Protein AF-A0A7X7BXK3-F1 (afdb_monomer)

Radius of gyration: 14.83 Å; Cα contacts (8 Å, |Δi|>4): 32; chains: 1; bounding box: 31×39×31 Å

Structure (mmCIF, N/CA/C/O backbone):
data_AF-A0A7X7BXK3-F1
#
_entry.id   AF-A0A7X7BXK3-F1
#
loop_
_atom_site.group_PDB
_atom_site.id
_atom_site.type_symbol
_atom_site.label_atom_id
_atom_site.label_alt_id
_atom_site.label_comp_id
_atom_site.label_asym_id
_atom_site.label_entity_id
_atom_site.label_seq_id
_atom_site.pdbx_PDB_ins_code
_atom_site.Cartn_x
_atom_site.Cartn_y
_atom_site.Cartn_z
_atom_site.occupancy
_atom_site.B_iso_or_equiv
_atom_site.auth_seq_id
_atom_site.auth_comp_id
_atom_site.auth_asym_id
_atom_site.auth_atom_id
_atom_site.pdbx_PDB_model_num
ATOM 1 N N . GLU A 1 1 ? 22.335 3.647 -6.728 1.00 61.19 1 GLU A N 1
ATOM 2 C CA . GLU A 1 1 ? 21.420 4.661 -6.151 1.00 61.19 1 GLU A CA 1
ATOM 3 C C . GLU A 1 1 ? 20.007 4.640 -6.751 1.00 61.19 1 GLU A C 1
ATOM 5 O O . GLU A 1 1 ? 19.069 4.942 -6.030 1.00 61.19 1 GLU A O 1
ATOM 10 N N . VAL A 1 2 ? 19.813 4.147 -7.983 1.00 63.28 2 VAL A N 1
ATOM 11 C CA . VAL A 1 2 ? 18.494 4.039 -8.655 1.00 63.28 2 VAL A CA 1
ATOM 12 C C . VAL A 1 2 ? 17.461 3.166 -7.913 1.00 63.28 2 VAL A C 1
ATOM 14 O O . VAL A 1 2 ? 16.275 3.486 -7.901 1.00 63.28 2 VAL A O 1
ATOM 17 N N . GLN A 1 3 ? 17.882 2.083 -7.243 1.00 64.38 3 GLN A N 1
ATOM 18 C CA . GLN A 1 3 ? 16.944 1.195 -6.532 1.00 64.38 3 GLN A CA 1
ATOM 19 C C . GLN A 1 3 ? 16.190 1.897 -5.387 1.00 64.38 3 GLN A C 1
ATOM 21 O O . GLN A 1 3 ? 15.012 1.622 -5.175 1.00 64.38 3 GLN A O 1
ATOM 26 N N . ASN A 1 4 ? 16.827 2.837 -4.681 1.00 80.00 4 ASN A N 1
ATOM 27 C CA . ASN A 1 4 ? 16.202 3.523 -3.544 1.00 80.00 4 ASN A CA 1
ATOM 28 C C . ASN A 1 4 ? 15.059 4.448 -3.985 1.00 80.00 4 ASN A C 1
ATOM 30 O O . ASN A 1 4 ? 14.061 4.583 -3.276 1.00 80.00 4 ASN A O 1
ATOM 34 N N . GLU A 1 5 ? 15.189 5.065 -5.159 1.00 80.75 5 GLU A N 1
ATOM 35 C CA . GLU A 1 5 ? 14.167 5.945 -5.730 1.00 80.75 5 GLU A CA 1
ATOM 36 C C . GLU A 1 5 ? 12.963 5.148 -6.237 1.00 80.75 5 GLU A C 1
ATOM 38 O O . GLU A 1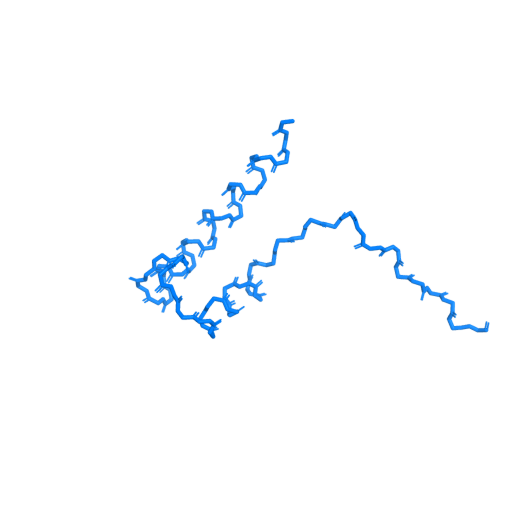 5 ? 11.825 5.519 -5.955 1.00 80.75 5 GLU A O 1
ATOM 43 N N . LEU A 1 6 ? 13.201 4.003 -6.888 1.00 82.75 6 LEU A N 1
ATOM 44 C CA . LEU A 1 6 ? 12.135 3.095 -7.325 1.00 82.75 6 LEU A CA 1
ATOM 45 C C . LEU A 1 6 ? 11.316 2.568 -6.140 1.00 82.75 6 LEU A C 1
ATOM 47 O O . LEU A 1 6 ? 10.087 2.562 -6.184 1.00 82.75 6 LEU A O 1
ATOM 51 N N . ILE A 1 7 ? 11.988 2.178 -5.054 1.00 85.31 7 ILE A N 1
ATOM 52 C CA . ILE A 1 7 ? 11.320 1.711 -3.832 1.00 85.31 7 ILE A CA 1
ATOM 53 C C . ILE A 1 7 ? 10.502 2.842 -3.195 1.00 85.31 7 ILE A C 1
ATOM 55 O O . ILE A 1 7 ? 9.365 2.621 -2.776 1.00 85.31 7 ILE A O 1
ATOM 59 N N . ARG A 1 8 ? 11.045 4.066 -3.141 1.00 88.94 8 ARG A N 1
ATOM 60 C CA . ARG A 1 8 ? 10.317 5.239 -2.633 1.00 88.94 8 ARG A CA 1
ATOM 61 C C . ARG A 1 8 ? 9.065 5.540 -3.450 1.00 88.94 8 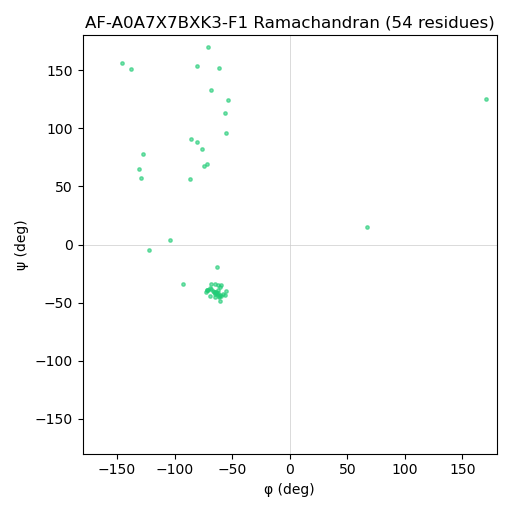ARG A C 1
ATOM 63 O O . ARG A 1 8 ? 7.998 5.659 -2.858 1.00 88.94 8 ARG A O 1
ATOM 70 N N . ALA A 1 9 ? 9.179 5.584 -4.775 1.00 88.94 9 ALA A N 1
ATOM 71 C CA . ALA A 1 9 ? 8.046 5.837 -5.660 1.00 88.94 9 ALA A CA 1
ATOM 72 C C . ALA A 1 9 ? 6.926 4.802 -5.460 1.00 88.94 9 ALA A C 1
ATOM 74 O O . ALA A 1 9 ? 5.755 5.156 -5.356 1.00 88.94 9 ALA A O 1
ATOM 75 N N . ILE A 1 10 ? 7.273 3.519 -5.329 1.00 89.31 10 ILE A N 1
ATOM 76 C CA . ILE A 1 10 ? 6.284 2.456 -5.105 1.00 89.31 10 ILE A CA 1
ATOM 77 C C . ILE A 1 10 ? 5.614 2.591 -3.734 1.00 89.31 10 ILE A C 1
ATOM 79 O O . ILE A 1 10 ? 4.397 2.427 -3.628 1.00 89.31 10 ILE A O 1
ATOM 83 N N . ASN A 1 11 ? 6.377 2.936 -2.695 1.00 91.69 11 ASN A N 1
ATOM 84 C CA . ASN A 1 11 ? 5.816 3.189 -1.371 1.00 91.69 11 ASN A CA 1
ATOM 85 C C . ASN A 1 11 ? 4.848 4.380 -1.378 1.00 91.69 11 ASN A C 1
ATOM 87 O O . ASN A 1 11 ? 3.775 4.275 -0.792 1.00 91.69 11 ASN A O 1
ATOM 91 N N . GLU A 1 12 ? 5.174 5.470 -2.077 1.00 93.88 12 GLU A N 1
ATOM 92 C CA . GLU A 1 12 ? 4.288 6.635 -2.214 1.00 93.88 12 GLU A CA 1
ATOM 93 C C . GLU A 1 12 ? 2.982 6.285 -2.939 1.00 93.88 12 GLU A C 1
ATOM 95 O O . GLU A 1 12 ? 1.897 6.668 -2.493 1.00 93.88 12 GLU A O 1
ATOM 100 N N . ILE A 1 13 ? 3.062 5.499 -4.018 1.00 94.25 13 ILE A N 1
ATOM 101 C CA . ILE A 1 13 ? 1.878 5.039 -4.756 1.00 94.25 13 ILE A CA 1
ATOM 102 C C . ILE A 1 13 ? 1.009 4.144 -3.861 1.00 94.25 13 ILE A C 1
ATOM 104 O O . ILE A 1 13 ? -0.214 4.307 -3.821 1.00 94.25 13 ILE A O 1
ATOM 108 N N . ARG A 1 14 ? 1.626 3.249 -3.081 1.00 95.12 14 ARG A N 1
ATOM 109 C CA . ARG A 1 14 ? 0.907 2.359 -2.161 1.00 95.12 14 ARG A CA 1
ATOM 110 C C . ARG A 1 14 ? 0.269 3.112 -0.994 1.00 95.12 14 ARG A C 1
ATOM 112 O O . ARG A 1 14 ? -0.864 2.802 -0.630 1.00 95.12 14 ARG A O 1
ATOM 119 N N . ASP A 1 15 ? 0.941 4.124 -0.452 1.00 96.69 15 ASP A N 1
ATOM 120 C CA . ASP A 1 15 ? 0.383 5.011 0.575 1.00 96.69 15 ASP A CA 1
ATOM 121 C C . ASP A 1 15 ? -0.804 5.823 0.043 1.00 96.69 15 ASP A C 1
ATOM 123 O O . ASP A 1 15 ? -1.811 5.960 0.738 1.00 96.69 15 ASP A O 1
ATOM 127 N N . SER A 1 16 ? -0.726 6.321 -1.195 1.00 97.00 16 SER A N 1
ATOM 128 C CA . SER A 1 16 ? -1.830 7.047 -1.834 1.00 97.00 16 SER A CA 1
ATOM 129 C C . SER A 1 16 ? -3.046 6.145 -2.053 1.00 97.00 16 SER A C 1
ATOM 131 O O . SER A 1 16 ? -4.163 6.511 -1.689 1.00 97.00 16 SER A O 1
ATOM 133 N N . PHE A 1 17 ? -2.835 4.926 -2.558 1.00 96.38 17 PHE A N 1
ATOM 134 C CA . PHE A 1 17 ? -3.901 3.935 -2.714 1.00 96.38 17 PHE A CA 1
ATOM 135 C C . PHE A 1 17 ? -4.533 3.562 -1.368 1.00 96.38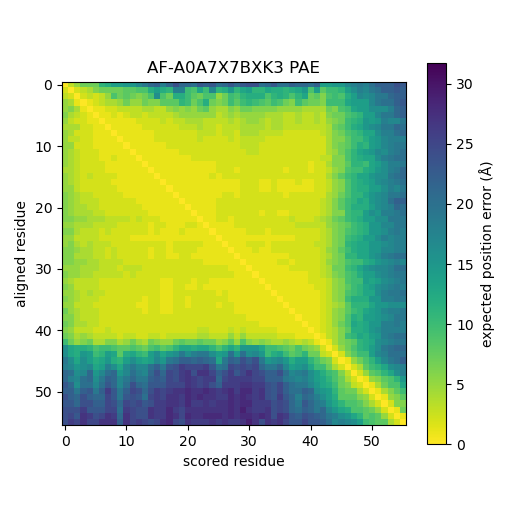 17 PHE A C 1
ATOM 137 O O . PHE A 1 17 ? -5.758 3.531 -1.248 1.00 96.38 17 PHE A O 1
ATOM 144 N N . ALA A 1 18 ? -3.710 3.335 -0.342 1.00 97.81 18 ALA A N 1
ATOM 145 C CA . ALA A 1 18 ? -4.175 3.049 1.009 1.00 97.81 18 ALA A CA 1
ATOM 146 C C . ALA A 1 18 ? -5.027 4.195 1.573 1.00 97.81 18 ALA A C 1
ATOM 148 O O . ALA A 1 18 ? -6.107 3.963 2.120 1.00 97.81 18 ALA A O 1
ATOM 149 N N . MET A 1 19 ? -4.587 5.439 1.379 1.00 97.69 19 MET A N 1
ATOM 150 C CA . MET A 1 19 ? -5.322 6.613 1.833 1.00 97.69 19 MET A CA 1
ATOM 151 C C . MET A 1 19 ? -6.659 6.767 1.096 1.00 97.69 19 MET A C 1
ATOM 153 O O . MET A 1 19 ? -7.666 7.064 1.733 1.00 97.69 19 MET A O 1
ATOM 157 N N . GLN A 1 20 ? -6.694 6.528 -0.218 1.00 97.25 20 GLN A N 1
ATOM 158 C CA . GLN A 1 20 ? -7.914 6.642 -1.026 1.00 97.25 20 GLN A CA 1
ATOM 159 C C . GLN A 1 20 ? -8.950 5.551 -0.715 1.00 97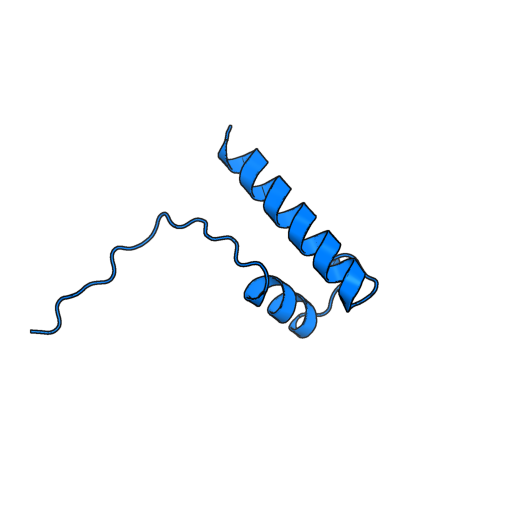.25 20 GLN A C 1
ATOM 161 O O . GLN A 1 20 ? -10.143 5.842 -0.705 1.00 97.25 20 GLN A O 1
ATOM 166 N N . ASN A 1 21 ? -8.516 4.315 -0.447 1.00 96.69 21 ASN A N 1
ATOM 167 C CA . ASN A 1 21 ? -9.429 3.182 -0.234 1.00 96.69 21 ASN A CA 1
ATOM 168 C C . ASN A 1 21 ? -9.791 2.958 1.240 1.00 96.69 21 ASN A C 1
ATOM 170 O O . ASN A 1 21 ? -10.907 2.544 1.544 1.00 96.69 21 ASN A O 1
ATOM 174 N N . PHE A 1 22 ? -8.861 3.222 2.159 1.00 96.19 22 PHE A N 1
ATOM 175 C CA . PHE A 1 22 ? -8.999 2.870 3.577 1.00 96.19 22 PHE A CA 1
ATOM 176 C C . PHE A 1 22 ? -8.880 4.073 4.523 1.00 96.19 22 PHE A C 1
ATOM 178 O O . PHE A 1 22 ? -9.045 3.918 5.734 1.00 96.19 22 PHE A O 1
ATOM 185 N N . GLY A 1 23 ? -8.573 5.271 4.008 1.00 96.94 23 GLY A N 1
ATOM 186 C CA . GLY A 1 23 ? -8.423 6.487 4.817 1.00 96.94 23 GLY A CA 1
ATOM 187 C C . GLY A 1 23 ? -7.215 6.470 5.759 1.00 96.94 23 GLY A C 1
ATOM 188 O O . GLY A 1 23 ? -7.156 7.256 6.704 1.00 96.94 23 GLY A O 1
ATOM 189 N N . LYS A 1 24 ? -6.264 5.552 5.550 1.00 97.12 24 LYS A N 1
ATOM 190 C CA . LYS A 1 24 ? -5.066 5.377 6.379 1.00 97.12 24 LYS A CA 1
ATOM 191 C C . LYS A 1 24 ? -3.852 5.138 5.490 1.00 97.12 24 LYS A C 1
ATOM 193 O O . LYS A 1 24 ? -3.971 4.564 4.415 1.00 97.12 24 LYS A O 1
ATOM 198 N N . LYS A 1 25 ? -2.670 5.538 5.965 1.00 95.94 25 LYS A N 1
ATOM 199 C CA . LYS A 1 25 ? -1.399 5.164 5.323 1.00 95.94 25 LYS A CA 1
ATOM 200 C C . LYS A 1 25 ? -1.219 3.651 5.334 1.00 95.94 25 LYS A C 1
ATOM 202 O O . LYS A 1 25 ? -1.679 2.997 6.270 1.00 95.94 25 LYS A O 1
ATOM 207 N N . TYR A 1 26 ? -0.484 3.123 4.360 1.00 95.25 26 TYR A N 1
ATOM 208 C CA . TYR A 1 26 ? -0.258 1.689 4.200 1.00 95.25 26 TYR A CA 1
ATOM 209 C C . TYR A 1 26 ? 0.320 1.048 5.471 1.00 95.25 26 TYR A C 1
ATOM 211 O O . TYR A 1 26 ? -0.135 -0.012 5.891 1.00 95.25 26 TYR A O 1
ATOM 219 N N . ALA A 1 27 ? 1.245 1.736 6.148 1.00 95.38 27 ALA A N 1
ATOM 220 C CA . ALA A 1 27 ? 1.850 1.273 7.400 1.00 95.38 27 ALA A CA 1
ATOM 221 C C . ALA A 1 27 ? 0.860 1.112 8.575 1.00 95.38 27 ALA A C 1
ATOM 223 O O . ALA A 1 27 ? 1.169 0.419 9.539 1.00 95.38 27 ALA A O 1
ATOM 224 N N . ASN A 1 28 ? -0.315 1.745 8.502 1.00 97.31 28 ASN A N 1
ATOM 225 C CA . ASN A 1 28 ? -1.344 1.721 9.548 1.00 97.31 28 ASN A CA 1
ATOM 226 C C . ASN A 1 28 ? -2.524 0.792 9.207 1.00 97.31 28 ASN A C 1
ATOM 228 O O . ASN A 1 28 ? -3.523 0.781 9.931 1.00 97.31 28 ASN A O 1
ATOM 232 N N . LEU A 1 29 ? -2.449 0.084 8.080 1.00 96.69 29 LEU A N 1
ATOM 233 C CA . LEU A 1 29 ? -3.451 -0.887 7.657 1.00 96.69 29 LEU A CA 1
ATOM 234 C C . LEU A 1 29 ? -3.258 -2.221 8.381 1.00 96.69 29 LEU A C 1
ATOM 236 O O . LEU A 1 29 ? -2.135 -2.571 8.755 1.00 96.69 29 LEU A O 1
ATOM 240 N N . ASP A 1 30 ? -4.345 -2.976 8.527 1.00 97.38 30 ASP A N 1
ATOM 241 C CA . ASP A 1 30 ? -4.268 -4.375 8.947 1.00 97.38 30 ASP A CA 1
ATOM 242 C C . ASP A 1 30 ? -3.684 -5.268 7.837 1.00 97.38 30 ASP A C 1
ATOM 244 O O . ASP A 1 30 ? -3.495 -4.845 6.696 1.00 97.38 30 ASP A O 1
ATOM 248 N N . GLU A 1 31 ? -3.368 -6.517 8.169 1.00 95.44 31 GLU A N 1
ATOM 249 C CA . GLU A 1 31 ? -2.703 -7.437 7.244 1.00 95.44 31 GLU A CA 1
ATOM 250 C C . GLU A 1 31 ? -3.517 -7.705 5.967 1.00 95.44 31 GLU A C 1
ATOM 252 O O . GLU A 1 31 ? -2.948 -7.759 4.876 1.00 95.44 31 GLU A O 1
ATOM 257 N N . ALA A 1 32 ? -4.846 -7.790 6.074 1.00 96.31 32 ALA A N 1
ATOM 258 C CA . ALA A 1 32 ? -5.718 -8.028 4.928 1.00 96.31 32 ALA A CA 1
ATOM 259 C C . ALA A 1 32 ? -5.754 -6.811 3.991 1.00 96.31 32 ALA A C 1
ATOM 261 O O . ALA A 1 32 ? -5.613 -6.942 2.775 1.00 96.31 32 ALA A O 1
ATOM 262 N N . GLN A 1 33 ? -5.875 -5.610 4.552 1.00 96.62 33 GLN A N 1
ATOM 263 C CA . GLN A 1 33 ? -5.832 -4.353 3.810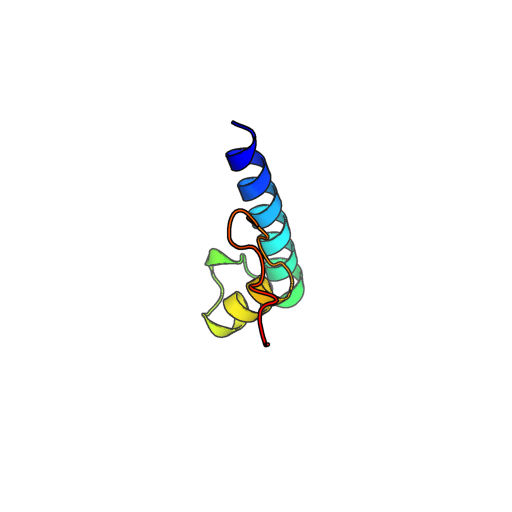 1.00 96.62 33 GLN A CA 1
ATOM 264 C C . GLN A 1 33 ? -4.460 -4.121 3.167 1.00 96.62 33 GLN A C 1
ATOM 266 O O . GLN A 1 33 ? -4.375 -3.703 2.010 1.00 96.62 33 GLN A O 1
ATOM 271 N N . GLN A 1 34 ? -3.373 -4.439 3.878 1.00 96.06 34 GLN A N 1
ATOM 272 C CA . GLN A 1 34 ? -2.030 -4.387 3.307 1.00 96.06 34 GLN A CA 1
ATOM 273 C C . GLN A 1 34 ? -1.875 -5.367 2.144 1.00 96.06 34 GLN A C 1
ATOM 275 O O . GLN A 1 34 ? -1.249 -5.008 1.146 1.00 96.06 34 GLN A O 1
ATOM 280 N N . GLN A 1 35 ? -2.447 -6.570 2.239 1.00 94.88 35 GLN A N 1
ATOM 281 C CA . GLN A 1 35 ? -2.403 -7.543 1.151 1.00 94.88 35 GLN A CA 1
ATOM 282 C C . GLN A 1 35 ? -3.094 -7.004 -0.107 1.00 94.88 35 GLN A C 1
ATOM 284 O O . GLN A 1 35 ? -2.491 -7.019 -1.175 1.00 94.88 35 GLN A O 1
ATOM 289 N N . ILE A 1 36 ? -4.277 -6.397 0.035 1.00 95.19 36 ILE A N 1
ATOM 290 C CA . ILE A 1 36 ? -4.979 -5.743 -1.082 1.00 95.19 36 ILE A CA 1
ATOM 291 C C . ILE A 1 36 ? -4.094 -4.670 -1.736 1.00 95.19 36 ILE A C 1
ATOM 293 O O . ILE A 1 36 ? -3.991 -4.609 -2.960 1.00 95.19 36 ILE A O 1
ATOM 297 N N . CYS A 1 37 ? -3.404 -3.846 -0.941 1.00 94.00 37 CYS A N 1
ATOM 298 C CA . CYS A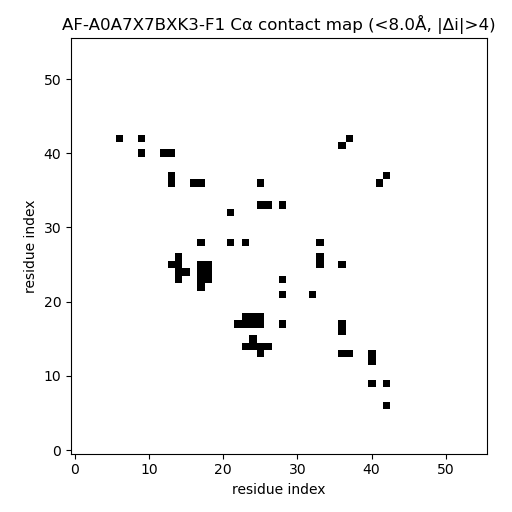 1 37 ? -2.480 -2.841 -1.471 1.00 94.00 37 CYS A CA 1
ATOM 299 C C . CYS A 1 37 ? -1.265 -3.447 -2.201 1.00 94.00 37 CYS A C 1
ATOM 301 O O . CYS A 1 37 ? -0.763 -2.843 -3.150 1.00 94.00 37 CYS A O 1
ATOM 303 N N . ARG A 1 38 ? -0.755 -4.605 -1.756 1.00 92.88 38 ARG A N 1
ATOM 304 C CA . ARG A 1 38 ? 0.358 -5.320 -2.412 1.00 92.88 38 ARG A CA 1
ATOM 305 C C . ARG A 1 38 ? -0.082 -5.950 -3.729 1.00 92.88 38 ARG A C 1
ATOM 307 O O . ARG A 1 38 ? 0.677 -5.889 -4.689 1.00 92.88 38 ARG A O 1
ATOM 314 N N . ASP A 1 39 ? -1.293 -6.494 -3.771 1.00 92.31 39 ASP A N 1
ATOM 315 C CA . ASP A 1 39 ? -1.864 -7.112 -4.969 1.00 92.31 39 ASP A CA 1
ATOM 316 C C . ASP A 1 39 ? -2.215 -6.055 -6.027 1.00 92.31 39 ASP A C 1
ATOM 318 O O . ASP A 1 39 ? -1.977 -6.260 -7.216 1.00 92.31 39 ASP A O 1
ATOM 322 N N . ALA A 1 40 ? -2.731 -4.898 -5.599 1.00 92.50 40 ALA A N 1
ATOM 323 C CA . ALA A 1 40 ? -3.048 -3.778 -6.485 1.00 92.50 40 ALA A CA 1
ATOM 324 C C . ALA A 1 40 ? -1.792 -3.070 -7.020 1.00 92.50 40 ALA A C 1
ATOM 326 O O . ALA A 1 40 ? -1.755 -2.656 -8.178 1.00 92.50 40 ALA A O 1
ATOM 327 N N . ILE A 1 41 ? -0.766 -2.910 -6.175 1.00 91.38 41 ILE A N 1
ATOM 328 C CA . ILE A 1 41 ? 0.495 -2.237 -6.512 1.00 91.38 41 ILE A CA 1
ATOM 329 C C . ILE A 1 41 ? 1.652 -3.180 -6.157 1.00 91.38 41 ILE A C 1
ATOM 331 O O . ILE A 1 41 ? 2.305 -3.023 -5.110 1.00 91.38 41 ILE A O 1
ATOM 335 N N . PRO A 1 42 ? 1.913 -4.183 -7.011 1.00 87.00 42 PRO A N 1
ATOM 336 C CA . PRO A 1 42 ? 3.027 -5.089 -6.817 1.00 87.00 42 PRO A CA 1
ATOM 337 C C . PRO A 1 42 ? 4.340 -4.339 -7.027 1.00 87.00 42 PRO A C 1
ATOM 339 O O . PRO A 1 42 ? 4.534 -3.610 -8.001 1.00 87.00 42 PRO A O 1
ATOM 342 N N . GLN A 1 43 ? 5.274 -4.533 -6.100 1.00 77.50 43 GLN A N 1
ATOM 343 C CA . GLN A 1 43 ? 6.640 -4.069 -6.286 1.00 77.50 43 GLN A CA 1
ATOM 344 C C . GLN A 1 43 ? 7.358 -5.096 -7.161 1.00 77.50 43 GLN A C 1
ATOM 346 O O . GLN A 1 43 ? 7.949 -6.043 -6.649 1.00 77.50 43 GLN A O 1
ATOM 351 N N . ASN A 1 44 ? 7.281 -4.927 -8.481 1.00 67.56 44 ASN A N 1
ATOM 352 C CA . ASN A 1 44 ? 8.008 -5.756 -9.441 1.00 67.56 44 ASN A CA 1
ATOM 353 C C . ASN A 1 44 ? 9.509 -5.421 -9.401 1.00 67.56 44 ASN A C 1
ATOM 355 O O . ASN A 1 44 ? 10.061 -4.871 -10.349 1.00 67.56 44 ASN A O 1
ATOM 359 N N . ILE A 1 45 ? 10.190 -5.761 -8.309 1.00 59.94 45 ILE A N 1
ATOM 360 C CA . ILE A 1 45 ? 11.642 -5.964 -8.320 1.00 59.94 45 ILE A CA 1
ATOM 361 C C . ILE A 1 45 ? 11.915 -7.309 -9.004 1.00 59.94 45 ILE A C 1
ATOM 363 O O . ILE A 1 45 ? 12.270 -8.296 -8.370 1.00 59.94 45 ILE A O 1
ATOM 367 N N . SER A 1 46 ? 11.642 -7.382 -10.309 1.00 49.53 46 SER A N 1
ATOM 368 C CA . SER A 1 46 ? 11.938 -8.566 -11.113 1.00 49.53 46 SER A CA 1
ATOM 369 C C . SER A 1 46 ? 13.434 -8.598 -11.409 1.00 49.53 46 SER A C 1
ATOM 371 O O . SER A 1 46 ? 13.896 -8.166 -12.459 1.00 49.53 46 SER A O 1
ATOM 373 N N . GLU A 1 47 ? 14.184 -9.106 -10.441 1.00 51.19 47 GLU A N 1
ATOM 374 C CA . GLU A 1 47 ? 15.498 -9.704 -10.651 1.00 51.19 47 GLU A CA 1
ATOM 375 C C . GLU A 1 47 ? 15.496 -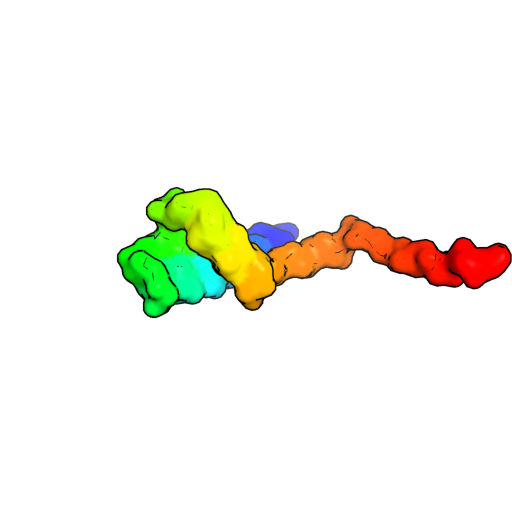11.087 -9.974 1.00 51.19 47 GLU A C 1
ATOM 377 O O . GLU A 1 47 ? 16.231 -11.328 -9.029 1.00 51.19 47 GLU A O 1
ATOM 382 N N . ALA A 1 48 ? 14.551 -11.947 -10.384 1.00 51.16 48 ALA A N 1
ATOM 383 C CA . ALA A 1 48 ? 14.447 -13.395 -10.121 1.00 51.16 48 ALA A CA 1
ATOM 384 C C . ALA A 1 48 ? 13.050 -13.852 -10.605 1.00 51.16 48 ALA A C 1
ATOM 386 O O . ALA A 1 48 ? 12.049 -13.248 -10.233 1.00 51.16 48 ALA A O 1
ATOM 387 N N . GLU A 1 49 ? 12.846 -14.844 -11.469 1.00 48.16 49 GLU A N 1
ATOM 388 C CA . GLU A 1 49 ? 13.726 -15.811 -12.131 1.00 48.16 49 GLU A CA 1
ATOM 389 C C . GLU A 1 49 ? 13.158 -16.075 -13.543 1.00 48.16 49 GLU A C 1
ATOM 391 O O . GLU A 1 49 ? 11.952 -15.877 -13.761 1.00 48.16 49 GLU A O 1
ATOM 396 N N . PRO A 1 50 ? 13.970 -16.511 -14.52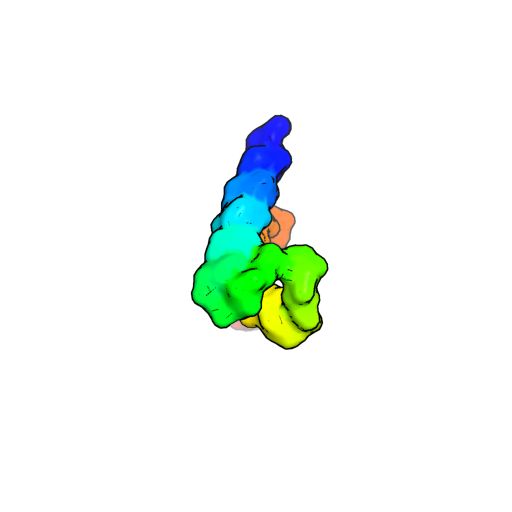9 1.00 51.75 50 PRO A N 1
ATOM 397 C CA . PRO A 1 50 ? 13.423 -17.050 -15.768 1.00 51.75 50 PRO A CA 1
ATOM 398 C C . PRO A 1 50 ? 12.442 -18.168 -15.409 1.00 51.75 50 PRO A C 1
ATOM 400 O O . PRO A 1 50 ? 12.793 -19.112 -14.708 1.00 51.75 50 PRO A O 1
ATOM 403 N N . LYS A 1 51 ? 11.193 -18.060 -15.871 1.00 51.69 51 LYS A N 1
ATOM 404 C CA . LYS A 1 51 ? 10.260 -19.185 -15.806 1.00 51.69 51 LYS A CA 1
ATOM 405 C C . LYS A 1 51 ? 10.923 -20.356 -16.529 1.00 51.69 51 LYS A C 1
ATOM 407 O O . LYS A 1 51 ? 11.087 -20.275 -17.746 1.00 51.69 51 LYS A O 1
ATOM 412 N N . ASP A 1 52 ? 11.274 -21.414 -15.801 1.00 54.19 52 ASP A N 1
ATOM 413 C CA . ASP A 1 52 ? 11.632 -22.708 -16.378 1.00 54.19 52 ASP A CA 1
ATOM 414 C C . ASP A 1 52 ? 10.481 -23.177 -17.278 1.00 54.19 52 ASP A C 1
ATOM 416 O O . ASP A 1 52 ? 9.471 -23.739 -16.849 1.00 54.19 52 ASP A O 1
ATOM 420 N N . ILE A 1 53 ? 10.621 -22.894 -18.570 1.00 56.41 53 ILE A N 1
ATOM 421 C CA . ILE A 1 53 ? 9.819 -23.447 -19.657 1.00 56.41 53 ILE A CA 1
ATOM 422 C C . ILE A 1 53 ? 10.435 -24.772 -20.108 1.00 56.41 53 ILE A C 1
ATOM 424 O O . ILE A 1 53 ? 10.757 -24.959 -21.275 1.00 56.41 53 ILE A O 1
ATOM 428 N N . THR A 1 54 ? 10.607 -25.720 -19.195 1.00 43.75 54 THR A N 1
ATOM 429 C CA . THR A 1 54 ? 11.015 -27.089 -19.540 1.00 43.75 54 THR A CA 1
ATOM 430 C C . THR A 1 54 ? 10.090 -28.083 -18.857 1.00 43.75 54 THR A C 1
ATOM 432 O O . THR A 1 54 ? 10.471 -28.914 -18.044 1.00 43.75 54 THR A O 1
ATOM 435 N N . LYS A 1 55 ? 8.818 -28.037 -19.261 1.00 51.50 55 LYS A N 1
ATOM 436 C CA . LYS A 1 55 ? 8.036 -29.269 -19.380 1.00 51.50 55 LYS A CA 1
ATOM 437 C C . LYS A 1 55 ? 8.309 -29.864 -20.758 1.00 51.50 55 LYS A C 1
ATOM 439 O O . LYS A 1 55 ? 7.595 -29.527 -21.702 1.00 51.50 55 LYS A O 1
ATOM 444 N N . LYS A 1 56 ? 9.312 -30.734 -20.871 1.00 41.28 56 LYS A N 1
ATOM 445 C CA . LYS A 1 56 ? 9.259 -31.874 -21.792 1.00 41.28 56 LYS A CA 1
ATOM 446 C C . LYS A 1 56 ? 10.308 -32.920 -21.463 1.00 41.28 56 LYS A C 1
ATOM 448 O O . LYS A 1 56 ? 11.463 -32.514 -21.229 1.00 41.28 56 LYS A O 1
#

Mean predicted aligned error: 8.28 Å

Solvent-accessible surface area (backbone atoms only — n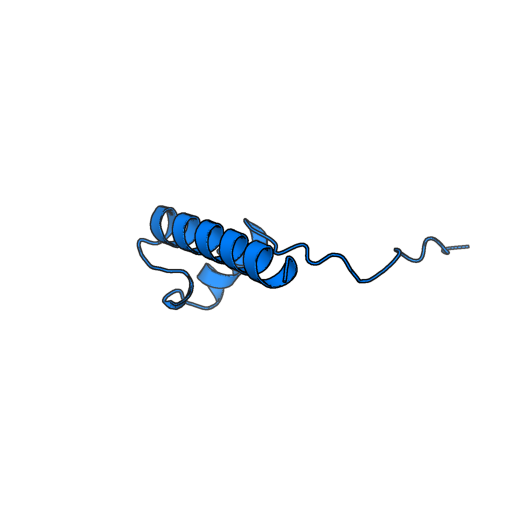ot comparable to full-atom values): 3567 Å² total; per-residue (Å²): 118,69,69,62,55,56,52,48,54,51,50,53,52,38,28,51,52,27,34,74,77,70,73,35,49,44,93,74,46,55,73,69,58,40,47,52,44,42,72,76,52,62,83,80,78,76,85,75,74,85,78,84,85,72,90,124

pLDDT: mean 81.92, std 18.5, range [41.28, 97.81]

Nearest PDB structures (foldseek):
  3rag-assembly2_B  TM=7.288E-01  e=1.159E+00  Alicyclobacillus acidocaldarius subsp. acidocaldarius DSM 446
  3rag-assembly1_A  TM=6.892E-01  e=1.159E+00  Alicyclobacillus acidocaldarius subsp. acidocaldarius DSM 446
  5e6h-assembly1_A  TM=4.950E-01  e=9.430E-01  Homo sapiens
  6bh2-assembly1_A  TM=4.896E-01  e=2.303E+00  Homo sapiens
  6dqc-assembly1_A  TM=4.847E-01  e=2.642E+00  Homo sapiens

Secondary structure (DSSP, 8-state):
-HHHHHHHHHHHHHHHHHHHHHSS-GGGS-HHHHHHHHHHS------S--------

Sequence (56 aa):
EVQNELIRAINEIRDSFAMQNFGKKYANLDEAQQQICRDAIPQNISEAEPKDITKK

Foldseek 3Di:
DVVVVLVVVLQVVLQVVCCVPPVGGLVPDDPVSVVVSCVVRPSPPPPDDPPPPDPD